Protein AF-A0A9P5JBL3-F1 (afdb_monomer_lite)

Sequence (162 aa):
MSDFKQIEGLNPQMYDSLHIEDCSWLEAQLDVLSSTHETTSTLKDSPDSRATVERKVVVFTHHPPTSKASDPKHIDPSYPNPISSGFVNDMGKAAEGLELSGNPRKRGVLIRPPIRTWAFGHTHWCFDEMQNGVRLVSNQRGYRDGKENRDLHFRKDFVIVL

Secondary structure (DSSP, 8-state):
--GGGG--S--HHHHHHHHHHHHHHHHHHHHHHHH--EE----TT-TT---EEPPPEEEEESS-SSGGGS-GGGS-TTS--TTGGGG----SS-EEEE-TTS-EEEE--SS-TTEEEEEE-SSS--EEEEETTEEEEE-----TT--S---TT--TT-----

Structure (mmCIF, N/CA/C/O backbone):
data_AF-A0A9P5JBL3-F1
#
_entry.id   AF-A0A9P5JBL3-F1
#
loop_
_atom_site.group_PDB
_atom_site.id
_atom_site.type_symbol
_atom_site.label_atom_id
_atom_site.label_alt_id
_atom_site.label_comp_id
_atom_site.label_asym_id
_atom_site.label_entity_id
_atom_site.label_seq_id
_atom_site.pdbx_PDB_ins_code
_atom_site.Cartn_x
_atom_site.Cartn_y
_atom_site.Cartn_z
_atom_site.occupancy
_atom_site.B_iso_or_equiv
_atom_site.auth_seq_id
_atom_site.auth_comp_id
_atom_site.auth_asym_id
_atom_site.auth_atom_id
_atom_site.pdbx_PDB_model_num
ATOM 1 N N . MET A 1 1 ? -6.685 10.194 -24.101 1.00 50.00 1 MET A N 1
ATOM 2 C CA . MET A 1 1 ? -5.970 11.470 -23.890 1.00 50.00 1 MET A CA 1
ATOM 3 C C . MET A 1 1 ? -5.045 11.247 -22.704 1.00 50.00 1 MET A C 1
ATOM 5 O O . MET A 1 1 ? -5.519 10.697 -21.722 1.00 50.00 1 MET A O 1
ATOM 9 N N . SER A 1 2 ? -3.741 11.505 -22.826 1.00 56.47 2 SER A N 1
ATOM 10 C CA . SER A 1 2 ? -2.810 11.286 -21.706 1.00 56.47 2 SER A CA 1
ATOM 11 C C . SER A 1 2 ? -2.901 12.446 -20.733 1.00 56.47 2 SER A C 1
ATOM 13 O O . SER A 1 2 ? -2.430 13.530 -21.062 1.00 56.47 2 SER A O 1
ATOM 15 N N . ASP A 1 3 ? -3.479 12.192 -19.565 1.00 71.31 3 ASP A N 1
ATOM 16 C CA . ASP A 1 3 ? -3.639 13.147 -18.463 1.00 71.31 3 ASP A CA 1
ATOM 17 C C . ASP A 1 3 ? -2.303 13.803 -18.062 1.00 71.31 3 ASP A C 1
ATOM 19 O O . ASP A 1 3 ? -2.184 15.019 -17.972 1.00 71.31 3 ASP A O 1
ATOM 23 N N . PHE A 1 4 ? -1.218 13.022 -18.036 1.00 69.75 4 PHE A N 1
ATOM 24 C CA . PHE A 1 4 ? 0.119 13.526 -17.701 1.00 69.75 4 PHE A CA 1
ATOM 25 C C . PHE A 1 4 ? 0.652 14.631 -18.628 1.00 69.75 4 PHE A C 1
ATOM 27 O O . PHE A 1 4 ? 1.575 15.343 -18.249 1.00 69.75 4 PHE A O 1
ATOM 34 N N . LYS A 1 5 ? 0.104 14.793 -19.843 1.00 75.12 5 LYS A N 1
ATOM 35 C CA . LYS A 1 5 ? 0.497 15.888 -20.750 1.00 75.12 5 LYS A CA 1
ATOM 36 C C . LYS A 1 5 ? -0.073 17.245 -20.328 1.00 75.12 5 LYS A C 1
ATOM 38 O O . LYS A 1 5 ? 0.309 18.248 -20.916 1.00 75.12 5 LYS A O 1
ATOM 43 N N . GLN A 1 6 ? -1.003 17.259 -19.376 1.00 81.38 6 GLN A N 1
ATOM 44 C CA . GLN A 1 6 ? -1.640 18.461 -18.838 1.00 81.38 6 GLN A CA 1
ATOM 45 C C . GLN A 1 6 ? -1.063 18.872 -17.480 1.00 81.38 6 GLN A C 1
ATOM 47 O O . GLN A 1 6 ? -1.429 19.918 -16.953 1.00 81.38 6 GLN A O 1
ATOM 52 N N . ILE A 1 7 ? -0.167 18.060 -16.911 1.00 81.62 7 ILE A N 1
ATOM 53 C CA . ILE A 1 7 ? 0.484 18.356 -15.641 1.00 81.62 7 ILE A CA 1
ATOM 54 C C . ILE A 1 7 ? 1.686 19.260 -15.922 1.00 81.62 7 ILE A C 1
ATOM 56 O O . ILE A 1 7 ? 2.728 18.809 -16.398 1.00 81.62 7 ILE A O 1
ATOM 60 N N . GLU A 1 8 ? 1.538 20.546 -15.625 1.00 84.62 8 GLU A N 1
ATOM 61 C CA . GLU A 1 8 ? 2.612 21.532 -15.730 1.00 84.62 8 GLU A CA 1
ATOM 62 C C . GLU A 1 8 ? 3.308 21.728 -14.377 1.00 84.62 8 GLU A C 1
ATOM 64 O O . GLU A 1 8 ? 2.676 21.705 -13.323 1.00 84.62 8 GLU A O 1
ATOM 69 N N . GLY A 1 9 ? 4.630 21.918 -14.390 1.00 84.56 9 GLY A N 1
ATOM 70 C CA . GLY A 1 9 ? 5.395 22.286 -13.190 1.00 84.56 9 GLY A CA 1
ATOM 71 C C . GLY A 1 9 ? 5.611 21.177 -12.150 1.00 84.56 9 GLY A C 1
ATOM 72 O O . GLY A 1 9 ? 6.228 21.447 -11.120 1.00 84.56 9 GLY A O 1
ATOM 73 N N . LEU A 1 10 ? 5.170 19.938 -12.404 1.00 85.75 10 LEU A N 1
ATOM 74 C CA . LEU A 1 10 ? 5.441 18.807 -11.514 1.00 85.75 10 LEU A CA 1
ATOM 75 C C . LEU A 1 10 ? 6.938 18.466 -11.530 1.00 85.75 10 LEU A C 1
ATOM 77 O O . LEU A 1 10 ? 7.479 17.969 -12.516 1.00 85.75 10 LEU A O 1
ATOM 81 N N . ASN A 1 11 ? 7.599 18.739 -10.411 1.00 88.50 11 ASN A N 1
ATOM 82 C CA . ASN A 1 11 ? 8.979 18.363 -10.126 1.00 88.50 11 ASN A CA 1
ATOM 83 C C . ASN A 1 11 ? 9.014 17.415 -8.907 1.00 88.50 11 ASN A C 1
ATOM 85 O O . ASN A 1 11 ? 7.983 17.246 -8.250 1.00 88.50 11 ASN A O 1
ATOM 89 N N . PRO A 1 12 ? 10.160 16.786 -8.586 1.00 86.00 12 PRO A N 1
ATOM 90 C CA . PRO A 1 12 ? 10.247 15.854 -7.461 1.00 86.00 12 PRO A CA 1
ATOM 91 C C . PRO A 1 12 ? 9.801 16.451 -6.120 1.00 86.00 12 PRO A C 1
ATOM 93 O O . PRO A 1 12 ? 9.074 15.800 -5.385 1.00 86.00 12 PRO A O 1
ATOM 96 N N . GLN A 1 13 ? 10.153 17.707 -5.830 1.00 85.38 13 GLN A N 1
ATOM 97 C CA . GLN A 1 13 ? 9.758 18.365 -4.579 1.00 85.38 13 GLN A CA 1
ATOM 98 C C . GLN A 1 13 ? 8.239 18.553 -4.498 1.00 85.38 13 GLN A C 1
ATOM 100 O O . GLN A 1 13 ? 7.633 18.287 -3.466 1.00 85.38 13 GLN A O 1
ATOM 105 N N . MET A 1 14 ? 7.618 18.971 -5.604 1.00 86.69 14 MET A N 1
ATOM 106 C CA . MET A 1 14 ? 6.166 19.096 -5.718 1.00 86.69 14 MET A CA 1
ATOM 107 C C . MET A 1 14 ? 5.481 17.736 -5.548 1.00 86.69 14 MET A C 1
ATOM 109 O O . MET A 1 14 ? 4.487 17.640 -4.834 1.00 86.69 14 MET A O 1
ATOM 113 N N . TYR A 1 15 ? 6.017 16.687 -6.180 1.00 86.25 15 TYR A N 1
ATOM 114 C CA . TYR A 1 15 ? 5.514 15.322 -6.034 1.00 86.25 15 TYR A CA 1
ATOM 115 C C . TYR A 1 15 ? 5.573 14.857 -4.576 1.00 86.25 15 TYR A C 1
ATOM 117 O O . TYR A 1 15 ? 4.570 14.371 -4.061 1.00 86.25 15 TYR A O 1
ATOM 125 N N . ASP A 1 16 ? 6.707 15.054 -3.901 1.00 84.12 16 ASP A N 1
ATOM 126 C CA . ASP A 1 16 ? 6.881 14.662 -2.502 1.00 84.12 16 ASP A CA 1
ATOM 127 C C . ASP A 1 16 ? 5.887 15.400 -1.594 1.00 84.12 16 ASP A C 1
ATOM 129 O O . ASP A 1 16 ? 5.229 14.773 -0.763 1.00 84.12 16 ASP A O 1
ATOM 133 N N . SER A 1 17 ? 5.712 16.711 -1.785 1.00 84.50 17 SER A N 1
ATOM 134 C CA . SER A 1 17 ? 4.745 17.503 -1.017 1.00 84.50 17 SER A CA 1
ATOM 135 C C . SER A 1 17 ? 3.297 17.061 -1.242 1.00 84.50 17 SER A C 1
ATOM 137 O O . SER A 1 17 ? 2.556 16.931 -0.268 1.00 84.50 17 SER A O 1
ATOM 139 N N . LEU A 1 18 ? 2.900 16.789 -2.490 1.00 86.25 18 LEU A N 1
ATOM 140 C CA . LEU A 1 18 ? 1.566 16.263 -2.810 1.00 86.25 18 LEU A CA 1
ATOM 141 C C . LEU A 1 18 ? 1.359 14.867 -2.211 1.00 86.25 18 LEU A C 1
ATOM 143 O O . LEU A 1 18 ? 0.330 14.597 -1.601 1.00 86.25 18 LEU A O 1
A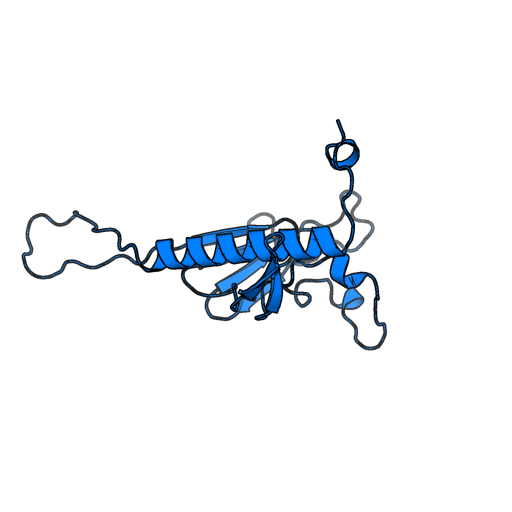TOM 147 N N . HIS A 1 19 ? 2.363 13.995 -2.312 1.00 85.44 19 HIS A N 1
ATOM 148 C CA . HIS A 1 19 ? 2.315 12.663 -1.720 1.00 85.44 19 HIS A CA 1
ATOM 149 C C . HIS A 1 19 ? 2.149 12.722 -0.191 1.00 85.44 19 HIS A C 1
ATOM 151 O O . HIS A 1 19 ? 1.392 11.936 0.384 1.00 85.44 19 HIS A O 1
ATOM 157 N N . ILE A 1 20 ? 2.826 13.656 0.484 1.00 84.06 20 ILE A N 1
ATOM 158 C CA . ILE A 1 20 ? 2.664 13.884 1.928 1.00 84.06 20 ILE A CA 1
ATOM 159 C C . ILE A 1 20 ? 1.244 14.355 2.256 1.00 84.06 20 ILE A C 1
ATOM 161 O O . ILE A 1 20 ? 0.661 13.863 3.226 1.00 84.06 20 ILE A O 1
ATOM 165 N N . GLU A 1 21 ? 0.685 15.269 1.464 1.00 85.94 21 GLU A N 1
ATOM 166 C CA . GLU A 1 21 ? -0.672 15.788 1.653 1.00 85.94 21 GLU A CA 1
ATOM 167 C C . GLU A 1 21 ? -1.725 14.682 1.479 1.00 85.94 21 GLU A C 1
ATOM 169 O O . GLU A 1 21 ? -2.546 14.473 2.376 1.00 85.94 21 GLU A O 1
ATOM 174 N N . ASP A 1 22 ? -1.630 13.890 0.408 1.00 87.88 22 ASP A N 1
ATOM 175 C CA . ASP A 1 22 ? -2.512 12.743 0.147 1.00 87.88 22 ASP A CA 1
ATOM 176 C C . ASP A 1 22 ? -2.480 11.734 1.298 1.00 87.88 22 ASP A C 1
ATOM 178 O O . ASP A 1 22 ? -3.508 11.229 1.760 1.00 87.88 22 ASP A O 1
ATOM 182 N N . CYS A 1 23 ? -1.281 11.444 1.799 1.00 86.38 23 CYS A N 1
ATOM 183 C CA . CYS A 1 23 ? -1.125 10.516 2.902 1.00 86.38 23 CYS A CA 1
ATOM 184 C C . CYS A 1 23 ? -1.658 11.070 4.227 1.00 86.38 23 CYS A C 1
ATOM 186 O O . CYS A 1 23 ? -2.239 10.314 5.004 1.00 86.38 23 CYS A O 1
ATOM 188 N N . SER A 1 24 ? -1.468 12.365 4.487 1.00 86.12 24 SER A N 1
ATOM 189 C CA . SER A 1 24 ? -1.998 13.036 5.679 1.00 86.12 24 SER A CA 1
ATOM 190 C C . SER A 1 24 ? -3.524 13.076 5.650 1.00 86.12 24 SER A C 1
ATOM 192 O O . SER A 1 24 ? -4.178 12.836 6.667 1.00 86.12 24 SER A O 1
ATOM 194 N N . TRP A 1 25 ? -4.105 13.321 4.474 1.00 89.38 25 TRP A N 1
ATOM 195 C CA . TRP A 1 25 ? -5.543 13.228 4.262 1.00 89.38 25 TRP A CA 1
ATOM 196 C C . TRP A 1 25 ? -6.052 11.810 4.536 1.00 89.38 25 TRP A C 1
ATOM 198 O O . TRP A 1 25 ? -7.017 11.651 5.287 1.00 89.38 25 TRP A O 1
ATOM 208 N N . LEU A 1 26 ? -5.384 10.784 3.995 1.00 89.94 26 LEU A N 1
ATOM 209 C CA . LEU A 1 26 ? -5.755 9.386 4.218 1.00 89.94 26 LEU A CA 1
ATOM 210 C C . LEU A 1 26 ? -5.670 9.009 5.702 1.00 89.94 26 LEU A C 1
ATOM 212 O O . LEU A 1 26 ? -6.588 8.372 6.212 1.00 89.94 26 LEU A O 1
ATOM 216 N N . GLU A 1 27 ? -4.614 9.427 6.404 1.00 89.62 27 GLU A N 1
ATOM 217 C CA . GLU A 1 27 ? -4.477 9.215 7.850 1.00 89.62 27 GLU A CA 1
ATOM 218 C C . GLU A 1 27 ? -5.675 9.792 8.613 1.00 89.62 27 GLU A C 1
ATOM 220 O O . GLU A 1 27 ? -6.320 9.082 9.387 1.00 89.62 27 GLU A O 1
ATOM 225 N N . ALA A 1 28 ? -6.043 11.041 8.314 1.00 89.81 28 ALA A N 1
ATOM 226 C CA . ALA A 1 28 ? -7.194 11.691 8.927 1.00 89.81 28 ALA A CA 1
ATOM 227 C C . ALA A 1 28 ? -8.514 10.964 8.612 1.00 89.81 28 ALA A C 1
ATOM 229 O O . ALA A 1 28 ? -9.366 10.834 9.493 1.00 89.81 28 ALA A O 1
ATOM 230 N N . GLN A 1 29 ? -8.692 10.447 7.388 1.00 91.25 29 GLN A N 1
ATOM 231 C CA . GLN A 1 29 ? -9.876 9.646 7.051 1.00 91.25 29 GLN A CA 1
ATOM 232 C C . GLN A 1 29 ? -9.935 8.353 7.867 1.00 91.25 29 GLN A C 1
ATOM 234 O O . GLN A 1 29 ? -11.003 7.987 8.357 1.00 91.25 29 GLN A O 1
ATOM 239 N N . LEU A 1 30 ? -8.805 7.665 8.041 1.00 90.19 30 LEU A N 1
ATOM 240 C CA . LEU A 1 30 ? -8.743 6.443 8.843 1.00 90.19 30 LEU A CA 1
ATOM 241 C C . LEU A 1 30 ? -9.076 6.720 10.311 1.00 90.19 30 LEU A C 1
ATOM 243 O O . LEU A 1 30 ? -9.822 5.948 10.906 1.00 90.19 30 LEU A O 1
ATOM 247 N N . ASP A 1 31 ? -8.611 7.835 10.871 1.00 89.62 31 ASP A N 1
ATOM 248 C CA . ASP A 1 31 ? -8.913 8.214 12.257 1.00 89.62 31 ASP A CA 1
ATOM 249 C C . ASP A 1 31 ? -10.397 8.563 12.456 1.00 89.62 31 ASP A C 1
ATOM 251 O O . ASP A 1 31 ? -11.021 8.158 13.447 1.00 89.62 31 ASP A O 1
ATOM 255 N N . VAL A 1 32 ? -11.013 9.246 11.485 1.00 89.12 32 VAL A N 1
ATOM 256 C CA . VAL A 1 32 ? -12.467 9.469 11.473 1.00 89.12 32 VAL A CA 1
ATOM 257 C C . VAL A 1 32 ? -13.210 8.134 11.39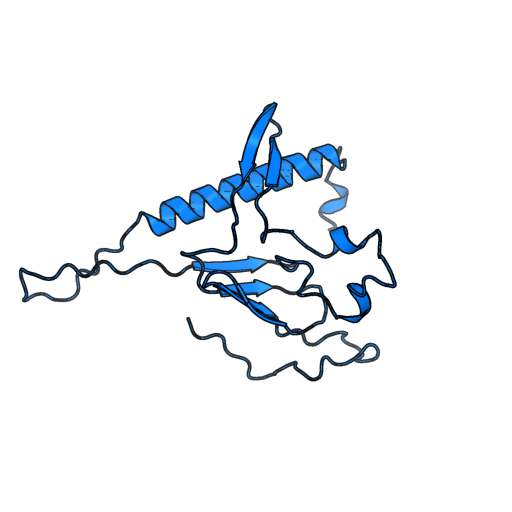7 1.00 89.12 32 VAL A C 1
ATOM 259 O O . VAL A 1 32 ? -14.145 7.904 12.163 1.00 89.12 32 VAL A O 1
ATOM 262 N N . LEU A 1 33 ? -12.794 7.217 10.522 1.00 87.62 33 LEU A N 1
ATOM 263 C CA . LEU A 1 33 ? -13.437 5.908 10.365 1.00 87.62 33 LEU A CA 1
ATOM 264 C C . LEU A 1 33 ? -13.260 5.003 11.594 1.00 87.62 33 LEU A C 1
ATOM 266 O O . LEU A 1 33 ? -14.179 4.259 11.924 1.00 87.62 33 LEU A O 1
ATOM 270 N N . SER A 1 34 ? -12.132 5.098 12.299 1.00 85.12 34 SER A N 1
ATOM 271 C CA . SER A 1 34 ? -11.889 4.381 13.558 1.00 85.12 34 SER A CA 1
ATOM 272 C C . SER A 1 34 ? -12.730 4.902 14.718 1.00 85.12 34 SER A C 1
ATOM 274 O O . SER A 1 34 ? -13.200 4.117 15.536 1.00 85.12 34 SER A O 1
ATOM 276 N N . SER A 1 35 ? -12.908 6.221 14.813 1.00 80.88 35 SER A N 1
ATOM 277 C CA . SER A 1 35 ? -13.651 6.857 15.914 1.00 80.88 35 SER A CA 1
ATOM 278 C C . SER A 1 35 ? -15.169 6.790 15.743 1.00 80.88 35 SER A C 1
ATOM 280 O O . SER A 1 35 ? -15.929 6.996 16.691 1.00 80.88 35 SER A O 1
ATOM 282 N N . THR A 1 36 ? -15.634 6.488 14.536 1.00 70.62 36 THR A N 1
ATOM 283 C CA . THR A 1 36 ? -17.052 6.420 14.214 1.00 70.62 36 THR A CA 1
ATOM 284 C C . THR A 1 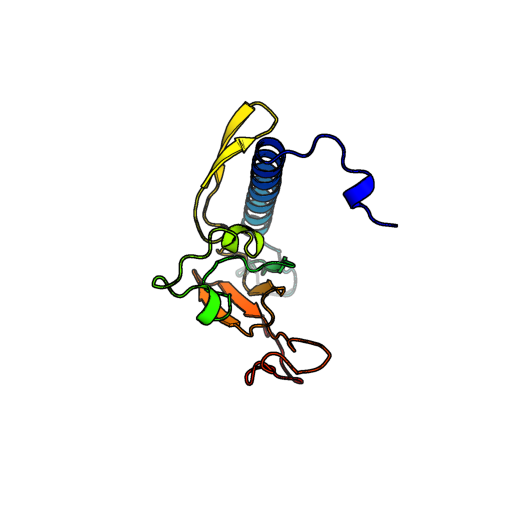36 ? -17.574 4.997 14.380 1.00 70.62 36 THR A C 1
ATOM 286 O O . THR A 1 36 ? -17.482 4.154 13.491 1.00 70.62 36 THR A O 1
ATOM 289 N N . HIS A 1 37 ? -18.173 4.732 15.537 1.00 65.50 37 HIS A N 1
ATOM 290 C CA . HIS A 1 37 ? -18.909 3.494 15.763 1.00 65.50 37 HIS A CA 1
ATOM 291 C C . HIS A 1 37 ? -20.232 3.508 14.997 1.00 65.50 37 HIS A C 1
ATOM 293 O O . HIS A 1 37 ? -21.018 4.452 15.113 1.00 65.50 37 HIS A O 1
ATOM 299 N N . GLU A 1 38 ? -20.515 2.442 14.250 1.00 58.53 38 GLU A N 1
ATOM 300 C CA . GLU A 1 38 ? -21.871 2.216 13.762 1.00 58.53 38 GLU A CA 1
ATOM 301 C C . GLU A 1 38 ? -22.727 1.688 14.907 1.00 58.53 38 GLU A C 1
ATOM 303 O O . GLU A 1 38 ? -22.488 0.613 15.464 1.00 58.53 38 GLU A O 1
ATOM 308 N N . THR A 1 39 ? -23.735 2.473 15.283 1.00 53.12 39 THR A N 1
ATOM 309 C CA . THR A 1 39 ? -24.788 2.019 16.185 1.00 53.12 39 THR A CA 1
ATOM 310 C C . THR A 1 39 ? -25.670 1.053 15.405 1.00 53.12 39 THR A C 1
ATOM 312 O O . THR A 1 39 ? -26.616 1.461 14.731 1.00 53.12 39 THR A O 1
ATOM 315 N N . THR A 1 40 ? -25.363 -0.239 15.465 1.00 51.28 40 THR A N 1
ATOM 316 C CA . THR A 1 40 ? -26.226 -1.263 14.871 1.00 51.28 40 THR A CA 1
ATOM 317 C C . THR A 1 40 ? -27.502 -1.362 15.705 1.00 51.28 40 THR A C 1
ATOM 319 O O . THR A 1 40 ? -27.582 -2.092 16.690 1.00 51.28 40 THR A O 1
ATOM 322 N N . SER A 1 41 ? -28.516 -0.574 15.346 1.00 49.03 41 SER A N 1
ATOM 323 C CA . SER A 1 41 ? -29.873 -0.689 15.885 1.00 49.03 41 SER A CA 1
ATOM 324 C C . SER A 1 41 ? -30.558 -1.919 15.283 1.00 49.03 41 SER A C 1
ATOM 326 O O . SER A 1 41 ? -31.471 -1.795 14.468 1.00 49.03 41 SER A O 1
ATOM 328 N N . THR A 1 42 ? -30.137 -3.118 15.670 1.00 51.31 42 THR A N 1
ATOM 329 C CA . THR A 1 42 ? -30.837 -4.354 15.295 1.00 51.31 42 THR A CA 1
ATOM 330 C C . THR A 1 42 ? -30.852 -5.355 16.436 1.00 51.31 42 THR A C 1
ATOM 332 O O . THR A 1 42 ? -30.346 -6.450 16.274 1.00 51.31 42 THR A O 1
ATOM 335 N N . LEU A 1 43 ? -31.446 -5.003 17.575 1.00 46.09 43 LEU A N 1
ATOM 336 C CA . LEU A 1 43 ? -32.127 -5.950 18.465 1.00 46.09 43 LEU A CA 1
ATOM 337 C C . LEU A 1 43 ? -33.125 -5.137 19.298 1.00 46.09 43 LEU A C 1
ATOM 339 O O . LEU A 1 43 ? -32.738 -4.275 20.080 1.00 46.09 43 LEU A O 1
ATOM 343 N N . LYS A 1 44 ? -34.421 -5.362 19.071 1.00 47.16 44 LYS A N 1
ATOM 344 C CA . LYS A 1 44 ? -35.507 -4.567 19.655 1.00 47.16 44 LYS A CA 1
ATOM 345 C C . LYS A 1 44 ? -35.821 -4.911 21.120 1.00 47.16 44 LYS A C 1
ATOM 347 O O . LYS A 1 44 ? -36.702 -4.268 21.664 1.00 47.16 44 LYS A O 1
ATOM 352 N N . ASP A 1 45 ? -35.102 -5.836 21.767 1.00 49.69 45 ASP A N 1
ATOM 353 C CA . ASP A 1 45 ? -35.542 -6.406 23.056 1.00 49.69 45 ASP A CA 1
ATOM 354 C C . ASP A 1 45 ? -34.443 -6.613 24.128 1.00 49.69 45 ASP A C 1
ATOM 356 O O . ASP A 1 45 ? -34.616 -7.435 25.023 1.00 49.69 45 ASP A O 1
ATOM 360 N N . SER A 1 46 ? -33.318 -5.881 24.111 1.00 47.59 46 SER A N 1
ATOM 361 C CA . SER A 1 46 ? -32.370 -5.919 25.248 1.00 47.59 46 SER A CA 1
ATOM 362 C C . SER A 1 46 ? -31.832 -4.529 25.618 1.00 47.59 46 SER A C 1
ATOM 364 O O . SER A 1 46 ? -31.177 -3.901 24.784 1.00 47.59 46 SER A O 1
ATOM 366 N N . PRO A 1 47 ? -32.069 -4.028 26.849 1.00 51.44 47 PRO A N 1
ATOM 367 C CA . PRO A 1 47 ? -31.598 -2.712 27.288 1.00 51.44 47 PRO A CA 1
ATOM 368 C C . PRO A 1 47 ? -30.079 -2.591 27.488 1.00 51.44 47 PRO A C 1
ATOM 370 O O . PRO A 1 47 ? -29.616 -1.478 27.722 1.00 51.44 47 PRO A O 1
ATOM 373 N N . ASP A 1 48 ? -29.310 -3.688 27.419 1.00 51.78 48 ASP A N 1
ATOM 374 C CA . ASP A 1 48 ? -27.981 -3.739 28.057 1.00 51.78 48 ASP A CA 1
ATOM 375 C C . ASP A 1 48 ? -26.803 -4.173 27.160 1.00 51.78 48 ASP A C 1
ATOM 377 O O . ASP A 1 48 ? -25.736 -4.535 27.647 1.00 51.78 48 ASP A O 1
ATOM 381 N N . SER A 1 49 ? -26.930 -4.126 25.828 1.00 51.25 49 SER A N 1
ATOM 382 C CA . SER A 1 49 ? -25.758 -4.334 24.957 1.00 51.25 49 SER A CA 1
ATOM 383 C C . SER A 1 49 ? -25.824 -3.563 23.639 1.00 51.25 49 SER A C 1
ATOM 385 O O . SER A 1 49 ? -26.111 -4.094 22.567 1.00 51.25 49 SER A O 1
ATOM 387 N N . ARG A 1 50 ? -25.462 -2.275 23.685 1.00 52.25 50 ARG A N 1
ATOM 388 C CA . ARG A 1 50 ? -25.013 -1.568 22.475 1.00 52.25 50 ARG A CA 1
ATOM 389 C C . ARG A 1 50 ? -23.637 -2.104 22.080 1.00 52.25 50 ARG A C 1
ATOM 391 O O . ARG A 1 50 ? -22.620 -1.539 22.466 1.00 52.25 50 ARG A O 1
ATOM 398 N N . ALA A 1 51 ? -23.604 -3.207 21.336 1.00 57.03 51 ALA A N 1
ATOM 399 C CA . ALA A 1 51 ? -22.379 -3.667 20.694 1.00 57.03 51 ALA A CA 1
ATOM 400 C C . ALA A 1 51 ? -21.975 -2.636 19.630 1.00 57.03 51 ALA A C 1
ATOM 402 O O . ALA A 1 51 ? -22.668 -2.456 18.626 1.00 57.03 51 ALA A O 1
ATOM 403 N N . THR A 1 52 ? -20.883 -1.916 19.874 1.00 59.41 52 THR A N 1
ATOM 404 C CA . THR A 1 52 ? -20.265 -1.056 18.869 1.00 59.41 52 THR A CA 1
ATOM 405 C C . THR A 1 52 ? -19.611 -1.951 17.821 1.00 59.41 52 THR A C 1
ATOM 407 O O . THR A 1 52 ? -18.763 -2.782 18.143 1.00 59.41 52 THR A O 1
ATOM 410 N N . VAL A 1 53 ? -20.026 -1.827 16.560 1.00 69.06 53 VAL A N 1
ATOM 411 C CA . VAL A 1 53 ? -19.357 -2.533 15.461 1.00 69.06 53 VAL A CA 1
ATOM 412 C C . VAL A 1 53 ? -18.218 -1.646 14.976 1.00 69.06 53 VAL A C 1
ATOM 414 O O . VAL A 1 53 ? -18.435 -0.502 14.573 1.00 69.06 53 VAL A O 1
ATOM 417 N N . GLU A 1 54 ? -16.991 -2.155 15.074 1.00 74.94 54 GLU A N 1
ATOM 418 C CA . GLU A 1 54 ? -15.814 -1.502 14.506 1.00 74.94 54 GLU A CA 1
ATOM 419 C C . GLU A 1 54 ? -15.907 -1.519 12.975 1.00 74.94 54 GLU A C 1
ATOM 421 O O . GLU A 1 54 ? -16.197 -2.553 12.362 1.00 74.94 54 GLU A O 1
ATOM 426 N N . ARG A 1 55 ? -15.659 -0.367 12.345 1.00 85.38 55 ARG A N 1
ATOM 427 C CA . ARG A 1 55 ? -15.634 -0.262 10.886 1.00 85.38 55 ARG A CA 1
ATOM 428 C C . ARG A 1 55 ? -14.418 -0.984 10.325 1.00 85.38 55 ARG A C 1
ATOM 430 O O . ARG A 1 55 ? -13.299 -0.772 10.774 1.00 85.38 55 ARG A O 1
ATOM 437 N N . LYS A 1 56 ? -14.633 -1.797 9.291 1.00 89.81 56 LYS A N 1
ATOM 438 C CA . LYS A 1 56 ? -13.559 -2.447 8.532 1.00 89.81 56 LYS A CA 1
ATOM 439 C C . LYS A 1 56 ? -13.301 -1.674 7.245 1.00 89.81 56 LYS A C 1
ATOM 441 O O . LYS A 1 56 ? -14.224 -1.472 6.459 1.00 89.81 56 LYS A O 1
ATOM 446 N N . VAL A 1 57 ? -12.050 -1.292 7.005 1.00 93.31 57 VAL A N 1
ATOM 447 C CA . VAL A 1 57 ? -11.644 -0.560 5.796 1.00 93.31 57 VAL A CA 1
ATOM 448 C C . VAL A 1 57 ? -10.850 -1.467 4.857 1.00 93.31 57 VAL A C 1
ATOM 450 O O . VAL A 1 57 ? -10.011 -2.259 5.291 1.00 93.31 57 VAL A O 1
ATOM 453 N N . VAL A 1 58 ? -11.104 -1.336 3.554 1.00 95.06 58 VAL A N 1
ATOM 454 C CA . VAL A 1 58 ? -10.294 -1.952 2.497 1.00 95.06 58 VAL A CA 1
ATOM 455 C C . VAL A 1 58 ? -9.683 -0.853 1.646 1.00 95.06 58 VAL A C 1
ATOM 457 O O . VAL A 1 58 ? -10.391 0.043 1.193 1.00 95.06 58 VAL A O 1
ATOM 460 N N . VAL A 1 59 ? -8.374 -0.933 1.425 1.00 94.94 59 VAL A N 1
ATOM 461 C CA . VAL A 1 59 ? -7.626 0.016 0.597 1.00 94.94 59 VAL A CA 1
ATOM 462 C C . VAL A 1 59 ? -7.204 -0.658 -0.703 1.00 94.94 59 VAL A C 1
ATOM 464 O O . VAL A 1 59 ? -6.786 -1.815 -0.696 1.00 94.94 59 VAL A O 1
ATOM 467 N N . PHE A 1 60 ? -7.299 0.079 -1.810 1.00 95.25 60 PHE A N 1
ATOM 468 C CA . PHE A 1 60 ? -6.828 -0.341 -3.125 1.00 95.25 60 PHE A CA 1
ATOM 469 C C . PHE A 1 60 ? -5.841 0.688 -3.670 1.00 95.25 60 PHE A C 1
ATOM 471 O O . PHE A 1 60 ? -6.164 1.872 -3.744 1.00 95.25 60 PHE A O 1
ATOM 478 N N . THR A 1 61 ? -4.658 0.243 -4.085 1.00 94.38 61 THR A N 1
ATOM 479 C CA . THR A 1 61 ? -3.664 1.101 -4.747 1.00 94.38 61 THR A CA 1
ATOM 480 C C . THR A 1 61 ? -3.111 0.439 -5.998 1.00 94.38 61 THR A C 1
ATOM 482 O O . THR A 1 61 ? -3.086 -0.784 -6.112 1.00 94.38 61 THR A O 1
ATOM 485 N N . HIS A 1 62 ? -2.643 1.239 -6.958 1.00 93.56 62 HIS A N 1
ATOM 486 C CA . HIS A 1 62 ? -1.939 0.674 -8.107 1.00 93.56 62 HIS A CA 1
ATOM 487 C C . HIS A 1 62 ? -0.602 0.056 -7.675 1.00 93.56 62 HIS A C 1
ATOM 489 O O . HIS A 1 62 ? -0.380 -1.130 -7.901 1.00 93.56 62 HIS A O 1
ATOM 495 N N . HIS A 1 63 ? 0.250 0.837 -7.007 1.00 93.06 63 HIS A N 1
ATOM 496 C CA . HIS A 1 63 ? 1.540 0.382 -6.487 1.00 93.06 63 HIS A CA 1
ATOM 497 C C . HIS A 1 63 ? 1.416 -0.288 -5.109 1.00 93.06 63 HIS A C 1
ATOM 499 O O . HIS A 1 63 ? 0.496 0.033 -4.347 1.00 93.06 63 HIS A O 1
ATOM 505 N N . PRO A 1 64 ? 2.349 -1.187 -4.753 1.00 93.06 64 PRO A N 1
ATOM 506 C CA . PRO A 1 64 ? 2.447 -1.769 -3.422 1.00 93.06 64 PRO A CA 1
ATOM 507 C C . PRO A 1 64 ? 2.726 -0.725 -2.325 1.00 93.06 64 PRO A C 1
ATOM 509 O O . PRO A 1 64 ? 3.466 0.238 -2.546 1.00 93.06 64 PRO A O 1
ATOM 512 N N . PRO A 1 65 ? 2.212 -0.940 -1.100 1.00 92.25 65 PRO A N 1
ATOM 513 C CA . PRO A 1 65 ? 2.466 -0.060 0.042 1.00 92.25 65 PRO A CA 1
ATOM 514 C C . PRO A 1 65 ? 3.857 -0.258 0.668 1.00 92.25 65 PRO A C 1
ATOM 516 O O . PRO A 1 65 ? 4.253 0.513 1.537 1.00 92.25 65 PRO A O 1
ATOM 519 N N . THR A 1 66 ? 4.606 -1.286 0.267 1.00 90.00 66 THR A N 1
ATOM 520 C CA . THR A 1 66 ? 5.956 -1.581 0.764 1.00 90.00 66 THR A CA 1
ATOM 521 C C . THR A 1 66 ? 6.790 -2.255 -0.321 1.00 90.00 66 THR A C 1
ATOM 523 O O . THR A 1 66 ? 6.263 -3.014 -1.131 1.00 90.00 66 THR A O 1
ATOM 526 N N . SER A 1 67 ? 8.103 -2.027 -0.315 1.00 88.31 67 SER A N 1
ATOM 527 C CA . SER A 1 67 ? 9.037 -2.674 -1.244 1.00 88.31 67 SER A CA 1
ATOM 528 C C . SER A 1 67 ? 9.129 -4.186 -1.083 1.00 88.31 67 SER A C 1
ATOM 530 O O . SER A 1 67 ? 9.459 -4.868 -2.046 1.00 88.31 67 SER A O 1
ATOM 532 N N . LYS A 1 68 ? 8.765 -4.738 0.081 1.00 88.62 68 LYS A N 1
ATOM 533 C CA . LYS A 1 68 ? 8.712 -6.196 0.291 1.00 88.62 68 LYS A CA 1
ATOM 534 C C . LYS A 1 68 ? 7.765 -6.916 -0.673 1.00 88.62 68 LYS A C 1
ATOM 536 O O . LYS A 1 68 ? 7.916 -8.112 -0.883 1.00 88.62 68 LYS A O 1
ATOM 541 N N . ALA A 1 69 ? 6.798 -6.194 -1.235 1.00 89.69 69 ALA A N 1
ATOM 542 C CA . ALA A 1 69 ? 5.778 -6.741 -2.117 1.00 89.69 69 ALA A CA 1
ATOM 543 C C . ALA A 1 69 ? 6.162 -6.772 -3.611 1.00 89.69 69 ALA A C 1
ATOM 545 O O . ALA A 1 69 ? 5.319 -7.026 -4.479 1.00 89.69 69 ALA A O 1
ATOM 546 N N . SER A 1 70 ? 7.431 -6.514 -3.912 1.00 88.06 70 SER A N 1
ATOM 547 C CA . SER A 1 70 ? 8.019 -6.692 -5.238 1.00 88.06 70 SER A CA 1
ATOM 548 C C . SER A 1 70 ? 8.575 -8.108 -5.416 1.00 88.06 70 SER A C 1
ATOM 550 O O . SER A 1 70 ? 8.886 -8.781 -4.436 1.00 88.06 70 SER A O 1
ATOM 552 N N . ASP A 1 71 ? 8.734 -8.545 -6.671 1.00 85.75 71 ASP A N 1
ATOM 553 C CA . ASP A 1 71 ? 9.440 -9.794 -7.000 1.00 85.75 71 ASP A CA 1
ATOM 554 C C . ASP A 1 71 ? 10.823 -9.792 -6.306 1.00 85.75 71 ASP A C 1
ATOM 556 O O . ASP A 1 71 ? 11.561 -8.807 -6.453 1.00 85.75 71 ASP A O 1
ATOM 560 N N . PRO A 1 72 ? 11.191 -10.854 -5.556 1.00 85.75 72 PRO A N 1
ATOM 561 C CA . PRO A 1 72 ? 12.464 -10.953 -4.843 1.00 85.75 72 PRO A CA 1
ATOM 562 C C . PRO A 1 72 ? 13.694 -10.571 -5.673 1.00 85.75 72 PRO A C 1
ATOM 564 O O . PRO A 1 72 ? 14.627 -9.970 -5.139 1.00 85.75 72 PRO A O 1
ATOM 567 N N . LYS A 1 73 ? 13.687 -10.832 -6.988 1.00 82.69 73 LYS A N 1
ATOM 568 C CA . LYS A 1 73 ? 14.804 -10.471 -7.881 1.00 82.69 73 LYS A CA 1
ATOM 569 C C . LYS A 1 73 ? 15.047 -8.958 -7.985 1.00 82.69 73 LYS A C 1
ATOM 571 O O . LYS A 1 73 ? 16.122 -8.538 -8.398 1.00 82.69 73 LYS A O 1
ATOM 576 N N . HIS A 1 74 ? 14.045 -8.137 -7.664 1.00 83.25 74 HIS A N 1
ATOM 577 C CA . HI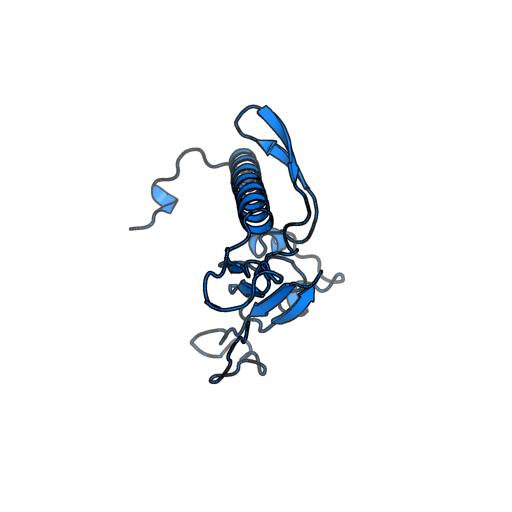S A 1 74 ? 14.107 -6.673 -7.729 1.00 83.25 74 HIS A CA 1
ATOM 578 C C . HIS A 1 74 ? 14.455 -6.014 -6.391 1.00 83.25 74 HIS A C 1
ATOM 580 O O . HIS A 1 74 ? 14.657 -4.800 -6.355 1.00 83.25 74 HIS A O 1
ATOM 586 N N . ILE A 1 75 ? 14.518 -6.791 -5.309 1.00 83.12 75 ILE A N 1
ATOM 587 C CA . ILE A 1 75 ? 14.826 -6.311 -3.954 1.00 83.12 75 ILE A CA 1
ATOM 588 C C . ILE A 1 75 ? 16.066 -6.984 -3.360 1.00 83.12 75 ILE A C 1
ATOM 590 O O . ILE A 1 75 ? 16.330 -6.831 -2.168 1.00 83.12 75 ILE A O 1
ATOM 594 N N . ASP A 1 76 ? 16.828 -7.714 -4.180 1.00 81.88 76 ASP A N 1
ATOM 595 C CA . ASP A 1 76 ? 18.096 -8.311 -3.777 1.00 81.88 76 ASP A CA 1
ATOM 596 C C . ASP A 1 76 ? 19.084 -7.202 -3.364 1.00 81.88 76 ASP A C 1
ATOM 598 O O . ASP A 1 76 ? 19.480 -6.385 -4.203 1.00 81.88 76 ASP A O 1
ATOM 602 N N . PRO A 1 77 ? 19.512 -7.152 -2.089 1.00 80.62 77 PRO A N 1
ATOM 603 C CA . PRO A 1 77 ? 20.449 -6.138 -1.614 1.00 80.62 77 PRO A CA 1
ATOM 604 C C . PRO A 1 77 ? 21.823 -6.219 -2.296 1.00 80.62 77 PRO A C 1
ATOM 606 O O . PRO A 1 77 ? 22.571 -5.242 -2.268 1.00 80.62 77 PRO A O 1
ATOM 609 N N . SER A 1 78 ? 22.154 -7.343 -2.934 1.00 84.19 78 SER A N 1
ATOM 610 C CA . SER A 1 78 ? 23.381 -7.520 -3.721 1.00 84.19 78 SER A CA 1
ATOM 611 C C . SER A 1 78 ? 23.337 -6.759 -5.053 1.00 84.19 78 SER A C 1
ATOM 613 O O . SER A 1 78 ? 24.385 -6.498 -5.644 1.00 84.19 78 SER A O 1
ATOM 615 N N . TYR A 1 79 ? 22.140 -6.377 -5.513 1.00 76.69 79 TYR A N 1
ATOM 616 C CA . TYR A 1 79 ? 21.891 -5.663 -6.765 1.00 76.69 79 TYR A CA 1
ATOM 617 C C . TYR A 1 79 ? 20.989 -4.442 -6.520 1.00 76.69 79 TYR A C 1
ATOM 619 O O . TYR A 1 79 ? 19.809 -4.447 -6.882 1.00 76.69 79 TYR A O 1
ATOM 627 N N . PRO A 1 80 ? 21.520 -3.369 -5.902 1.00 77.38 80 PRO A N 1
ATOM 628 C CA . PRO A 1 80 ? 20.731 -2.191 -5.573 1.00 77.38 80 PRO A CA 1
ATOM 629 C C . PRO A 1 80 ? 20.162 -1.542 -6.838 1.00 77.38 80 PRO A C 1
ATOM 631 O O . PRO A 1 80 ? 20.897 -1.162 -7.751 1.00 77.38 80 PRO A O 1
ATOM 634 N N . ASN A 1 81 ? 18.839 -1.384 -6.871 1.00 76.56 81 ASN A N 1
ATOM 635 C CA . ASN A 1 81 ? 18.139 -0.731 -7.967 1.00 76.56 81 ASN A CA 1
ATOM 636 C C . ASN A 1 81 ? 17.770 0.718 -7.582 1.00 76.56 81 ASN A C 1
ATOM 638 O O . ASN A 1 81 ? 16.840 0.914 -6.789 1.00 76.56 81 ASN A O 1
ATOM 642 N N . PRO A 1 82 ? 18.438 1.739 -8.154 1.00 79.25 82 PRO A N 1
ATOM 643 C CA . PRO A 1 82 ? 18.216 3.139 -7.791 1.00 79.25 82 PRO A CA 1
ATOM 644 C C . PRO A 1 82 ? 16.842 3.674 -8.2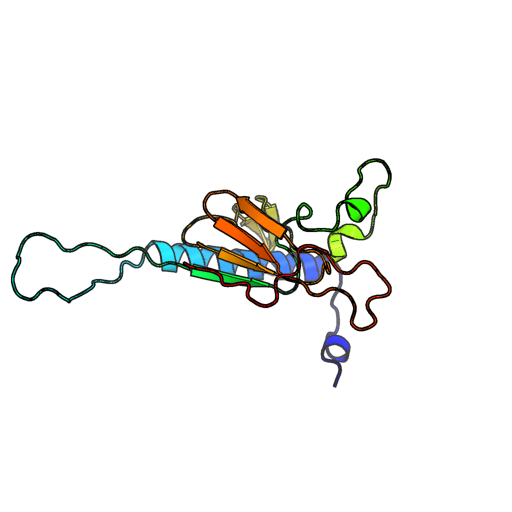12 1.00 79.25 82 PRO A C 1
ATOM 646 O O . PRO A 1 82 ? 16.427 4.713 -7.712 1.00 79.25 82 PRO A O 1
ATOM 649 N N . ILE A 1 83 ? 16.124 2.977 -9.100 1.00 79.94 83 ILE A N 1
ATOM 650 C CA . ILE A 1 83 ? 14.777 3.368 -9.543 1.00 79.94 83 ILE A CA 1
ATOM 651 C C . ILE A 1 83 ? 13.663 2.582 -8.838 1.00 79.94 83 ILE A C 1
ATOM 653 O O . ILE A 1 83 ? 12.495 2.751 -9.172 1.00 79.94 83 ILE A O 1
ATOM 657 N N . SER A 1 84 ? 13.995 1.736 -7.854 1.00 79.00 84 SER A N 1
ATOM 658 C CA . SER A 1 84 ? 13.020 0.901 -7.130 1.00 79.00 84 SER A CA 1
ATOM 659 C C . SER A 1 84 ? 11.934 1.701 -6.399 1.00 79.00 84 SER A C 1
ATOM 661 O O . SER A 1 84 ? 10.816 1.210 -6.249 1.00 79.00 84 SER A O 1
ATOM 663 N N . SER A 1 85 ? 12.219 2.947 -6.008 1.00 76.38 85 SER A N 1
ATOM 664 C CA . SER A 1 85 ? 11.239 3.863 -5.411 1.00 76.38 85 SER A CA 1
ATOM 665 C C . SER A 1 85 ? 10.074 4.194 -6.347 1.00 76.38 85 SER A C 1
ATOM 667 O O . SER A 1 85 ? 8.972 4.435 -5.871 1.00 76.38 85 SER A O 1
ATOM 669 N N . GLY A 1 86 ? 10.270 4.133 -7.669 1.00 81.69 86 GLY A N 1
ATOM 670 C CA . GLY A 1 86 ? 9.212 4.371 -8.656 1.00 81.69 86 GLY A CA 1
ATOM 671 C C . GLY A 1 86 ? 8.143 3.274 -8.725 1.00 81.69 86 GLY A C 1
ATOM 672 O O . GLY A 1 86 ? 7.169 3.432 -9.453 1.00 81.69 86 GLY A O 1
ATOM 673 N N . PHE A 1 87 ? 8.319 2.176 -7.985 1.00 85.06 87 PHE A N 1
ATOM 674 C CA . PHE A 1 87 ? 7.455 0.993 -8.025 1.00 85.06 87 PHE A CA 1
ATOM 675 C C . PHE A 1 87 ? 6.701 0.767 -6.707 1.00 85.06 87 PHE A C 1
ATOM 677 O O . PHE A 1 87 ? 6.037 -0.257 -6.560 1.00 85.06 87 PHE A O 1
ATOM 684 N N . VAL A 1 88 ? 6.823 1.669 -5.725 1.00 89.25 88 VAL A N 1
ATOM 685 C CA . VAL A 1 88 ? 6.251 1.522 -4.375 1.00 89.25 88 VAL A CA 1
ATOM 686 C C . VAL A 1 88 ? 5.690 2.855 -3.879 1.00 89.25 88 VAL A C 1
ATOM 688 O O . VAL A 1 88 ? 6.229 3.910 -4.189 1.00 89.25 88 VAL A O 1
ATOM 691 N N . ASN A 1 89 ? 4.637 2.814 -3.063 1.00 85.75 89 ASN A N 1
ATOM 692 C CA . ASN A 1 89 ? 4.076 4.011 -2.417 1.00 85.75 89 ASN A CA 1
ATOM 693 C C . ASN A 1 89 ? 4.677 4.302 -1.026 1.00 85.75 89 ASN A C 1
ATOM 695 O O . ASN A 1 89 ? 4.376 5.335 -0.448 1.00 85.75 89 ASN A O 1
ATOM 699 N N . ASP A 1 90 ? 5.463 3.373 -0.470 1.00 83.19 90 ASP A N 1
ATOM 700 C CA . ASP A 1 90 ? 6.081 3.431 0.871 1.00 83.19 90 ASP A CA 1
ATOM 701 C C . ASP A 1 90 ? 5.159 3.936 2.008 1.00 83.19 90 ASP A C 1
ATOM 703 O O . ASP A 1 90 ? 5.414 4.922 2.699 1.00 83.19 90 ASP A O 1
ATOM 707 N N . MET A 1 91 ? 4.064 3.206 2.228 1.00 84.62 91 MET A N 1
ATOM 708 C CA . MET A 1 91 ? 3.036 3.490 3.243 1.00 84.62 91 MET A CA 1
ATOM 709 C C . MET A 1 91 ? 3.292 2.760 4.575 1.00 84.62 91 MET A C 1
ATOM 711 O O . MET A 1 91 ? 2.576 2.957 5.559 1.00 84.62 91 MET A O 1
ATOM 715 N N . GLY A 1 92 ? 4.289 1.869 4.610 1.00 77.06 92 GLY A N 1
ATOM 716 C CA . GLY A 1 92 ? 4.583 0.998 5.752 1.00 77.06 92 GLY A CA 1
ATOM 717 C C . GLY A 1 92 ? 5.457 1.619 6.839 1.00 77.06 92 GLY A C 1
ATOM 718 O O . GLY A 1 92 ? 5.679 0.977 7.866 1.00 77.06 92 GLY A O 1
ATOM 719 N N . LYS A 1 93 ? 5.960 2.837 6.627 1.00 77.25 93 LYS A N 1
ATOM 720 C CA . LYS A 1 93 ? 6.827 3.557 7.561 1.00 77.25 93 LYS A CA 1
ATOM 721 C C . LYS A 1 93 ? 6.257 4.937 7.856 1.00 77.25 93 LYS A C 1
ATOM 723 O O . LYS A 1 93 ? 5.676 5.579 6.980 1.00 77.25 93 LYS A O 1
ATOM 728 N N . ALA A 1 94 ? 6.471 5.387 9.089 1.00 73.56 94 ALA A N 1
ATOM 729 C CA . ALA A 1 94 ? 6.307 6.792 9.417 1.00 73.56 94 ALA A CA 1
ATOM 730 C C . ALA A 1 94 ? 7.290 7.618 8.577 1.00 73.56 94 ALA A C 1
ATOM 732 O O . ALA A 1 94 ? 8.416 7.179 8.327 1.00 73.56 94 ALA A O 1
ATOM 733 N N . ALA A 1 95 ? 6.858 8.794 8.143 1.00 69.19 95 ALA A N 1
ATOM 734 C CA . ALA A 1 95 ? 7.666 9.700 7.337 1.00 69.19 95 ALA A CA 1
ATOM 735 C C . ALA A 1 95 ? 7.504 11.131 7.844 1.00 69.19 95 ALA A C 1
ATOM 737 O O . ALA A 1 95 ? 6.474 11.482 8.415 1.00 69.19 95 ALA A O 1
ATOM 738 N N . GLU A 1 96 ? 8.518 11.959 7.629 1.00 66.50 96 GLU A N 1
ATOM 739 C CA . GLU A 1 96 ? 8.464 13.390 7.917 1.00 66.50 96 GLU A CA 1
ATOM 740 C C . GLU A 1 96 ? 8.689 14.158 6.618 1.00 66.50 96 GLU A C 1
ATOM 742 O O . GLU A 1 96 ? 9.506 13.752 5.791 1.00 66.50 96 GLU A O 1
ATOM 747 N N . GLY A 1 97 ? 7.978 15.266 6.438 1.00 67.44 97 GLY A N 1
ATOM 748 C CA . GLY A 1 97 ? 8.179 16.127 5.283 1.00 67.44 97 GLY A CA 1
ATOM 749 C C . GLY A 1 97 ? 7.387 17.426 5.355 1.00 67.44 97 GLY A C 1
ATOM 750 O O . GLY A 1 97 ? 6.827 17.775 6.397 1.00 67.44 97 GLY A O 1
ATOM 751 N N . LEU A 1 98 ? 7.392 18.166 4.247 1.00 58.47 98 LEU A N 1
ATOM 752 C CA . LEU A 1 98 ? 6.791 19.490 4.139 1.00 58.47 98 LEU A CA 1
ATOM 753 C C . LEU A 1 98 ? 5.619 19.457 3.152 1.00 58.47 98 LEU A C 1
ATOM 755 O O . LEU A 1 98 ? 5.808 19.144 1.974 1.00 58.47 98 LEU A O 1
ATOM 759 N N . GLU A 1 99 ? 4.421 19.794 3.627 1.00 65.62 99 GLU A N 1
ATOM 760 C CA . GLU A 1 99 ? 3.268 20.038 2.750 1.00 65.62 99 GLU A CA 1
ATOM 761 C C . GLU A 1 99 ? 3.500 21.291 1.890 1.00 65.62 99 GLU A C 1
ATOM 763 O O . GLU A 1 99 ? 4.324 22.148 2.227 1.00 65.62 99 GLU A O 1
ATOM 768 N N . LEU A 1 100 ? 2.722 21.450 0.813 1.00 64.31 100 LEU A N 1
ATOM 769 C CA . LEU A 1 100 ? 2.787 22.635 -0.058 1.00 64.31 100 LEU A CA 1
ATOM 770 C C . LEU A 1 100 ? 2.551 23.952 0.692 1.00 64.31 100 LEU A C 1
ATOM 772 O O . LEU A 1 100 ? 3.065 24.994 0.294 1.00 64.31 100 LEU A O 1
ATOM 776 N N . SER A 1 101 ? 1.812 23.910 1.804 1.00 69.50 101 SER A N 1
ATOM 777 C CA . SER A 1 101 ? 1.584 25.069 2.670 1.00 69.50 101 SER A CA 1
ATOM 778 C C . SER A 1 101 ? 2.813 25.479 3.495 1.00 69.50 101 SER A C 1
ATOM 780 O O . SER A 1 101 ? 2.734 26.444 4.252 1.00 69.50 101 SER A O 1
ATOM 782 N N . GLY A 1 102 ? 3.923 24.738 3.415 1.00 71.44 102 GLY A N 1
ATOM 783 C CA . GLY A 1 102 ? 5.127 24.972 4.213 1.00 71.44 102 GLY A CA 1
ATOM 784 C C . GLY A 1 102 ? 5.027 24.481 5.660 1.00 71.44 102 GLY A C 1
ATOM 785 O O . GLY A 1 102 ? 5.885 24.818 6.474 1.00 71.44 102 GLY A O 1
ATOM 786 N N . ASN A 1 103 ? 3.999 23.697 6.001 1.00 71.81 103 ASN A N 1
ATOM 787 C CA . ASN A 1 103 ? 3.836 23.155 7.348 1.00 71.81 103 ASN A CA 1
ATOM 788 C C . ASN A 1 103 ? 4.575 21.814 7.479 1.00 71.81 103 ASN A C 1
ATOM 790 O O . ASN A 1 103 ? 4.328 20.907 6.677 1.00 71.81 103 ASN A O 1
ATOM 794 N N . PRO A 1 104 ? 5.469 21.655 8.473 1.00 70.44 104 PRO A N 1
ATOM 795 C CA . PRO A 1 104 ? 6.106 20.375 8.731 1.00 70.44 104 PRO A CA 1
ATOM 796 C C . PRO A 1 104 ? 5.062 19.380 9.230 1.00 70.44 104 PRO A C 1
ATOM 798 O O . PRO A 1 104 ? 4.314 19.662 10.170 1.00 70.44 104 PRO A O 1
ATOM 801 N N . ARG A 1 105 ? 5.032 18.197 8.621 1.00 69.81 105 ARG A N 1
ATOM 802 C CA . ARG A 1 105 ? 4.144 17.104 9.011 1.00 69.81 105 ARG A CA 1
ATOM 803 C C . ARG A 1 105 ? 4.932 15.834 9.246 1.00 69.81 105 ARG A C 1
ATOM 805 O O . ARG A 1 105 ? 5.830 15.478 8.486 1.00 69.81 105 ARG A O 1
ATOM 812 N N . LYS A 1 106 ? 4.550 15.142 10.315 1.00 65.69 106 LYS A N 1
ATOM 813 C CA . LYS A 1 106 ? 4.924 13.754 10.558 1.00 65.69 106 LYS A CA 1
ATOM 814 C C . LYS A 1 106 ? 3.714 12.905 10.217 1.00 65.69 106 LYS A C 1
ATOM 816 O O . LYS A 1 106 ? 2.650 13.111 10.794 1.00 65.69 106 LYS A O 1
ATOM 821 N N . ARG A 1 107 ? 3.886 11.983 9.284 1.00 71.75 107 ARG A N 1
ATOM 822 C CA . ARG A 1 107 ? 2.909 10.954 8.951 1.00 71.75 107 ARG A CA 1
ATOM 823 C C . ARG A 1 107 ? 3.203 9.705 9.768 1.00 71.75 107 ARG A C 1
ATOM 825 O O . ARG A 1 107 ? 4.361 9.278 9.840 1.00 71.75 107 ARG A O 1
ATOM 832 N N . GLY A 1 108 ? 2.165 9.103 10.341 1.00 73.56 108 GLY A N 1
ATOM 833 C CA . GLY A 1 108 ? 2.259 7.817 11.026 1.00 73.56 108 GLY A CA 1
ATOM 834 C C . GLY A 1 108 ? 2.455 6.627 10.078 1.00 73.56 108 GLY A C 1
ATOM 835 O O . GLY A 1 108 ? 2.632 6.757 8.868 1.00 73.56 108 GLY A O 1
ATOM 836 N N . VAL A 1 109 ? 2.428 5.414 10.630 1.00 84.31 109 VAL A N 1
ATOM 837 C CA . VAL A 1 109 ? 2.361 4.189 9.818 1.00 84.31 109 VAL A CA 1
ATOM 838 C C . VAL A 1 109 ? 0.913 3.996 9.366 1.00 84.31 109 VAL A C 1
ATOM 840 O O . VAL A 1 109 ? 0.035 3.805 10.205 1.00 84.31 109 VAL A O 1
ATOM 843 N N . LEU A 1 110 ? 0.661 4.021 8.054 1.00 90.75 110 LEU A N 1
ATOM 844 C CA . LEU A 1 110 ? -0.696 3.908 7.495 1.00 90.75 110 LEU A CA 1
ATOM 845 C C . LEU A 1 110 ? -1.201 2.467 7.417 1.00 90.75 110 LEU A C 1
ATOM 847 O O . LEU A 1 110 ? -2.405 2.230 7.405 1.00 90.75 110 LEU A O 1
ATOM 851 N N . ILE A 1 111 ? -0.295 1.490 7.393 1.00 93.38 111 ILE A N 1
ATOM 852 C CA . ILE A 1 111 ? -0.642 0.067 7.459 1.00 93.38 111 ILE A CA 1
ATOM 853 C C . ILE A 1 111 ? -1.001 -0.272 8.913 1.00 93.38 111 ILE A C 1
ATOM 855 O O . ILE A 1 111 ? -0.140 -0.706 9.683 1.00 93.38 111 ILE A O 1
ATOM 859 N N . ARG A 1 112 ? -2.255 -0.005 9.296 1.00 92.44 112 ARG A N 1
ATOM 860 C CA . ARG A 1 112 ? -2.829 -0.236 10.634 1.00 92.44 112 ARG A CA 1
ATOM 861 C C . ARG A 1 112 ? -4.367 -0.339 10.595 1.00 92.44 112 ARG A C 1
ATOM 863 O O . ARG A 1 112 ? -4.969 0.070 9.600 1.00 92.44 112 ARG A O 1
ATOM 870 N N . PRO A 1 113 ? -5.026 -0.819 11.670 1.00 91.25 113 PRO A N 1
ATOM 871 C CA . PRO A 1 113 ? -6.470 -0.661 11.845 1.00 91.25 113 PRO A CA 1
ATOM 872 C C . PRO A 1 113 ? -6.911 0.810 11.682 1.00 91.25 113 PRO A C 1
ATOM 874 O O . PRO A 1 113 ? -6.153 1.714 12.054 1.00 91.25 113 PRO A O 1
ATOM 877 N N . PRO A 1 114 ? -8.092 1.062 11.086 1.00 92.38 114 PRO A N 1
ATOM 878 C CA . PRO A 1 114 ? -9.185 0.116 10.833 1.00 92.38 114 PRO A CA 1
ATOM 879 C C . PRO A 1 114 ? -9.056 -0.632 9.492 1.00 92.38 114 PRO A C 1
ATOM 881 O O . PRO A 1 114 ? -9.983 -1.325 9.060 1.00 92.38 114 PRO A O 1
ATOM 884 N N . ILE A 1 115 ? -7.920 -0.502 8.797 1.00 94.50 115 ILE A N 1
ATOM 885 C CA . ILE A 1 115 ? -7.681 -1.237 7.557 1.00 94.50 115 ILE A CA 1
ATOM 886 C C . ILE A 1 115 ? -7.584 -2.724 7.880 1.00 94.50 115 ILE A C 1
ATOM 888 O O . ILE A 1 115 ? -6.739 -3.161 8.657 1.00 94.50 115 ILE A O 1
ATOM 892 N N . ARG A 1 116 ? -8.431 -3.527 7.240 1.00 95.25 116 ARG A N 1
ATOM 893 C CA . ARG A 1 116 ? -8.361 -4.984 7.334 1.00 95.25 116 ARG A CA 1
ATOM 894 C C . ARG A 1 116 ? -7.586 -5.589 6.177 1.00 95.25 116 ARG A C 1
ATOM 896 O O . ARG A 1 116 ? -6.912 -6.608 6.347 1.00 95.25 116 ARG A O 1
ATOM 903 N N . THR A 1 117 ? -7.673 -4.978 5.001 1.00 96.81 117 THR A N 1
ATOM 904 C CA . THR A 1 117 ? -6.977 -5.441 3.801 1.00 96.81 117 THR A CA 1
ATOM 905 C C . THR A 1 117 ? -6.518 -4.272 2.941 1.00 96.81 117 THR A C 1
ATOM 907 O O . THR A 1 117 ? -7.263 -3.322 2.721 1.00 96.81 117 THR A O 1
ATOM 910 N N . TRP A 1 118 ? -5.295 -4.373 2.432 1.00 96.94 118 TRP A N 1
ATOM 911 C CA . TRP A 1 118 ? -4.723 -3.481 1.438 1.00 96.94 118 TRP A CA 1
ATOM 912 C C . TRP A 1 118 ? -4.391 -4.295 0.191 1.00 96.94 118 TRP A C 1
ATOM 914 O O . TRP A 1 118 ? -3.433 -5.071 0.182 1.00 96.94 118 TRP A O 1
ATOM 924 N N . ALA A 1 119 ? -5.191 -4.128 -0.854 1.00 96.88 119 ALA A N 1
ATOM 925 C CA . ALA A 1 119 ? -4.987 -4.786 -2.132 1.00 96.88 119 ALA A CA 1
ATOM 926 C C . ALA A 1 119 ? -4.201 -3.883 -3.095 1.00 96.88 119 ALA A C 1
ATOM 928 O O . ALA A 1 119 ? -4.455 -2.681 -3.177 1.00 96.88 119 ALA A O 1
ATOM 929 N N . PHE A 1 120 ? -3.246 -4.450 -3.829 1.00 95.50 120 PHE A N 1
ATOM 930 C CA . PHE A 1 120 ? -2.404 -3.685 -4.754 1.00 95.50 120 PHE A CA 1
ATOM 931 C C . PHE A 1 120 ? -1.984 -4.483 -5.996 1.00 95.50 120 PHE A C 1
ATOM 933 O O . PHE A 1 120 ? -2.255 -5.682 -6.109 1.00 95.50 120 PHE A O 1
ATOM 940 N N . GLY A 1 121 ? -1.338 -3.803 -6.948 1.00 92.19 121 GLY A N 1
ATOM 941 C CA . GLY A 1 121 ? -0.856 -4.387 -8.198 1.00 92.19 121 GLY A CA 1
ATOM 942 C C . GLY A 1 121 ? 0.554 -3.930 -8.584 1.00 92.19 121 GLY A C 1
ATOM 943 O O . GLY A 1 121 ? 1.452 -3.877 -7.746 1.00 92.19 121 GLY A O 1
ATOM 944 N N . HIS A 1 122 ? 0.722 -3.619 -9.874 1.00 92.12 122 HIS A N 1
ATOM 945 C CA . HIS A 1 122 ? 1.929 -3.102 -10.528 1.00 92.12 122 HIS A CA 1
ATOM 946 C C . HIS A 1 122 ? 3.136 -4.047 -10.620 1.00 92.12 122 HIS A C 1
ATOM 948 O O . HIS A 1 122 ? 3.742 -4.148 -11.681 1.00 92.12 122 HIS A O 1
ATOM 954 N N . THR A 1 123 ? 3.484 -4.763 -9.552 1.00 89.31 123 THR A N 1
ATOM 955 C CA . THR A 1 123 ? 4.737 -5.540 -9.489 1.00 89.31 123 THR A CA 1
ATOM 956 C C . THR A 1 123 ? 4.731 -6.820 -10.320 1.00 89.31 123 THR A C 1
ATOM 958 O O . THR A 1 123 ? 5.761 -7.479 -10.416 1.00 89.31 123 THR A O 1
ATOM 961 N N . HIS A 1 124 ? 3.578 -7.204 -10.883 1.00 89.19 124 HIS A N 1
ATOM 962 C CA . HIS A 1 124 ? 3.378 -8.486 -11.569 1.00 89.19 124 HIS A CA 1
ATOM 963 C C . HIS A 1 124 ? 3.686 -9.706 -10.682 1.00 89.19 124 HIS A C 1
ATOM 965 O O . HIS A 1 124 ? 3.816 -10.817 -11.186 1.00 89.19 124 HIS A O 1
ATOM 971 N N . TRP A 1 125 ? 3.735 -9.483 -9.367 1.00 88.50 125 TRP A N 1
ATOM 972 C CA . TRP A 1 125 ? 4.072 -10.450 -8.336 1.00 88.50 125 TRP A CA 1
ATOM 973 C C . TRP A 1 125 ? 2.912 -10.574 -7.342 1.00 88.50 125 TRP A C 1
ATOM 975 O O . TRP A 1 125 ? 2.350 -9.574 -6.880 1.00 88.50 125 TRP A O 1
ATOM 985 N N . CYS A 1 126 ? 2.510 -11.799 -7.048 1.00 92.44 126 CYS A N 1
ATOM 986 C CA . CYS A 1 126 ? 1.536 -12.169 -6.042 1.00 92.44 126 CYS A CA 1
ATOM 987 C C . CYS A 1 126 ? 2.189 -12.103 -4.666 1.00 92.44 126 CYS A C 1
ATOM 989 O O . CYS A 1 126 ? 3.288 -12.600 -4.437 1.00 92.44 126 CYS A O 1
ATOM 991 N N . PHE A 1 127 ? 1.479 -11.501 -3.729 1.00 93.56 127 PHE A N 1
ATOM 992 C CA . PHE A 1 127 ? 1.961 -11.239 -2.387 1.00 93.56 127 PHE A CA 1
ATOM 993 C C . PHE A 1 127 ? 0.793 -11.388 -1.419 1.00 93.56 127 PHE A C 1
ATOM 995 O O . PHE A 1 127 ? -0.327 -11.005 -1.746 1.00 93.56 127 PHE A O 1
ATOM 1002 N N . ASP A 1 128 ? 1.027 -11.966 -0.247 1.00 95.19 128 ASP A N 1
ATOM 1003 C CA . ASP A 1 128 ? -0.003 -12.154 0.777 1.00 95.19 128 ASP A CA 1
ATOM 1004 C C . ASP A 1 128 ? 0.682 -12.228 2.146 1.00 95.19 128 ASP A C 1
ATOM 1006 O O . ASP A 1 128 ? 1.222 -13.267 2.526 1.00 95.19 128 ASP A O 1
ATOM 1010 N N . GLU A 1 129 ? 0.721 -11.106 2.864 1.00 95.12 129 GLU A N 1
ATOM 1011 C CA . GLU A 1 129 ? 1.372 -11.007 4.175 1.00 95.12 129 GLU A CA 1
ATOM 1012 C C . GLU A 1 129 ? 0.506 -10.204 5.150 1.00 95.12 129 GLU A C 1
ATOM 1014 O O . GLU A 1 129 ? -0.200 -9.266 4.778 1.00 95.12 129 GLU A O 1
ATOM 1019 N N . MET A 1 130 ? 0.578 -10.560 6.430 1.00 95.12 130 MET A N 1
ATOM 1020 C CA . MET A 1 130 ? -0.004 -9.770 7.509 1.00 95.12 130 MET A CA 1
ATOM 1021 C C . MET A 1 130 ? 1.024 -8.772 8.043 1.00 95.12 130 MET A C 1
ATOM 1023 O O . MET A 1 130 ? 2.052 -9.173 8.583 1.00 95.12 130 MET A O 1
ATOM 1027 N N . GLN A 1 131 ? 0.709 -7.481 7.986 1.00 93.50 131 GLN A N 1
ATOM 1028 C CA . GLN A 1 131 ? 1.508 -6.418 8.592 1.00 93.50 131 GLN A CA 1
ATOM 1029 C C . GLN A 1 131 ? 0.620 -5.573 9.506 1.00 93.50 131 GLN A C 1
ATOM 1031 O O . GLN A 1 131 ? -0.384 -5.025 9.064 1.00 93.50 131 GLN A O 1
ATOM 1036 N N . ASN A 1 132 ? 0.977 -5.469 10.791 1.00 92.06 132 ASN A N 1
ATOM 1037 C CA . ASN A 1 132 ? 0.255 -4.663 11.789 1.00 92.06 132 ASN A CA 1
ATOM 1038 C C . ASN A 1 132 ? -1.267 -4.932 11.837 1.00 92.06 132 ASN A C 1
ATOM 1040 O O . ASN A 1 132 ? -2.066 -4.009 11.961 1.00 92.06 132 ASN A O 1
ATOM 1044 N N . GLY A 1 133 ? -1.690 -6.192 11.683 1.00 92.62 133 GLY A N 1
ATOM 1045 C CA . GLY A 1 133 ? -3.115 -6.561 11.651 1.00 92.62 133 GLY A CA 1
ATOM 1046 C C . GLY A 1 133 ? -3.830 -6.302 10.315 1.00 92.62 133 GLY A C 1
ATOM 1047 O O . GLY A 1 133 ? -4.987 -6.696 10.154 1.00 92.62 133 GLY A O 1
ATOM 1048 N N . VAL A 1 134 ? -3.136 -5.738 9.324 1.00 94.75 134 VAL A N 1
ATOM 1049 C CA . VAL A 1 134 ? -3.625 -5.519 7.958 1.00 94.75 134 VAL A CA 1
ATOM 1050 C C . VAL A 1 134 ? -3.120 -6.624 7.036 1.00 94.75 134 VAL A C 1
ATOM 1052 O O . VAL A 1 134 ? -1.932 -6.942 7.038 1.00 94.75 134 VAL A O 1
ATOM 1055 N N . ARG A 1 135 ? -4.001 -7.202 6.216 1.00 96.50 135 ARG A N 1
ATOM 1056 C CA . ARG A 1 135 ? -3.595 -8.124 5.148 1.00 96.50 135 ARG A CA 1
ATOM 1057 C C . ARG A 1 135 ? -3.152 -7.333 3.920 1.00 96.50 135 ARG A C 1
ATOM 1059 O O . ARG A 1 135 ? -3.982 -6.688 3.287 1.00 96.50 135 ARG A O 1
ATOM 1066 N N . LEU A 1 136 ? -1.873 -7.378 3.582 1.00 96.25 136 LEU A N 1
ATOM 1067 C CA . LEU A 1 136 ? -1.324 -6.822 2.350 1.00 96.25 136 LEU A CA 1
ATOM 1068 C C . LEU A 1 136 ? -1.392 -7.891 1.268 1.00 96.25 136 LEU A C 1
ATOM 1070 O O . LEU A 1 136 ? -0.823 -8.966 1.451 1.00 96.25 136 LEU A O 1
ATOM 1074 N N . VAL A 1 137 ? -2.087 -7.622 0.163 1.00 96.69 137 VAL A N 1
ATOM 1075 C CA . VAL A 1 137 ? -2.371 -8.672 -0.815 1.00 96.69 137 VAL A CA 1
ATOM 1076 C C . VAL A 1 137 ? -2.348 -8.219 -2.270 1.00 96.69 137 VAL A C 1
ATOM 1078 O O . VAL A 1 137 ? -2.868 -7.168 -2.637 1.00 96.69 137 VAL A O 1
ATOM 1081 N N . SER A 1 138 ? -1.801 -9.066 -3.130 1.00 95.06 138 SER A N 1
ATOM 1082 C CA . SER A 1 138 ? -1.870 -8.955 -4.581 1.00 95.06 138 SER A CA 1
ATOM 1083 C C . SER A 1 138 ? -2.029 -10.348 -5.196 1.00 95.06 138 SER A C 1
ATOM 1085 O O . SER A 1 138 ? -1.482 -11.340 -4.718 1.00 95.06 138 SER A O 1
ATOM 1087 N N . ASN A 1 139 ? -2.803 -10.433 -6.275 1.00 94.06 139 ASN A N 1
ATOM 1088 C CA . ASN A 1 139 ? -3.025 -11.668 -7.029 1.00 94.06 139 ASN A CA 1
ATOM 1089 C C . ASN A 1 139 ? -2.850 -11.365 -8.519 1.00 94.06 139 ASN A C 1
ATOM 1091 O O . ASN A 1 139 ? -3.811 -11.282 -9.287 1.00 94.06 139 ASN A O 1
ATOM 1095 N N . GLN A 1 140 ? -1.612 -11.061 -8.898 1.00 89.81 140 GLN A N 1
ATOM 1096 C CA . GLN A 1 140 ? -1.284 -10.499 -10.200 1.00 89.81 140 GLN A CA 1
ATOM 1097 C C . GLN A 1 140 ? -1.017 -11.602 -11.215 1.00 89.81 140 GLN A C 1
ATOM 1099 O O . GLN A 1 140 ? -0.195 -12.482 -11.006 1.00 89.81 140 GLN A O 1
ATOM 1104 N N . ARG A 1 141 ? -1.688 -11.519 -12.364 1.00 85.62 141 ARG A N 1
ATOM 1105 C CA . ARG A 1 141 ? -1.532 -12.484 -13.460 1.00 85.62 141 ARG A CA 1
ATOM 1106 C C . ARG A 1 141 ? -0.146 -12.436 -14.130 1.00 85.62 141 ARG A C 1
ATOM 1108 O O . ARG A 1 141 ? 0.223 -13.385 -14.818 1.00 85.62 141 ARG A O 1
ATOM 1115 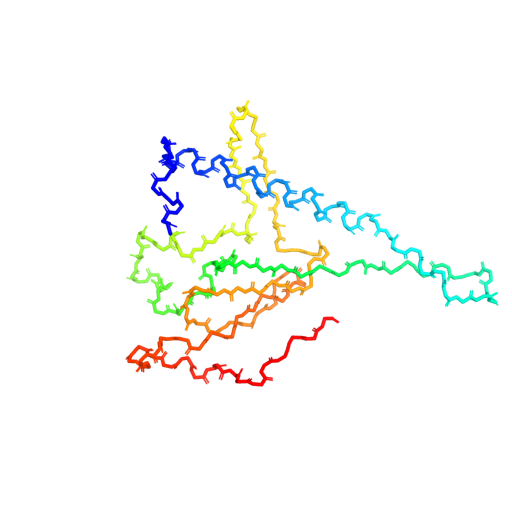N N . GLY A 1 142 ? 0.586 -11.334 -13.974 1.00 82.31 142 GLY A N 1
ATOM 1116 C CA . GLY A 1 142 ? 1.814 -11.056 -14.716 1.00 82.31 142 GLY A CA 1
ATOM 1117 C C . GLY A 1 142 ? 1.550 -10.603 -16.156 1.00 82.31 142 GLY A C 1
ATOM 1118 O O . GLY A 1 142 ? 0.453 -10.147 -16.495 1.00 82.31 142 GLY A O 1
ATOM 1119 N N . TYR A 1 143 ? 2.561 -10.711 -17.018 1.00 76.31 143 TYR A N 1
ATOM 1120 C CA . TYR A 1 143 ? 2.496 -10.186 -18.382 1.00 76.31 143 TYR A CA 1
ATOM 1121 C C . TYR A 1 143 ? 1.510 -10.936 -19.282 1.00 76.31 143 TYR A C 1
ATOM 1123 O O . TYR A 1 143 ? 1.313 -12.150 -19.191 1.00 76.31 143 TYR A O 1
ATOM 1131 N N . ARG A 1 144 ? 0.897 -10.194 -20.212 1.00 68.62 144 ARG A N 1
ATOM 1132 C CA . ARG A 1 144 ? -0.170 -10.698 -21.091 1.00 68.62 144 ARG A CA 1
ATOM 1133 C C . ARG A 1 144 ? 0.297 -11.813 -22.030 1.00 68.62 144 ARG A C 1
ATOM 1135 O O . ARG A 1 144 ? -0.501 -12.688 -22.358 1.00 68.62 144 ARG A O 1
ATOM 1142 N N . ASP A 1 145 ? 1.554 -11.764 -22.459 1.00 68.75 145 ASP A N 1
ATOM 1143 C CA . ASP A 1 145 ? 2.204 -12.741 -23.338 1.00 68.75 145 ASP A CA 1
ATOM 1144 C C . ASP A 1 145 ? 2.875 -13.897 -22.573 1.00 68.75 145 ASP A C 1
ATOM 1146 O O . ASP A 1 145 ? 3.326 -14.858 -23.194 1.00 68.75 145 ASP A O 1
ATOM 1150 N N . GLY A 1 146 ? 2.904 -13.832 -21.236 1.00 58.22 146 GLY A N 1
ATOM 1151 C CA . GLY A 1 146 ? 3.433 -14.874 -20.357 1.00 58.22 146 GLY A CA 1
ATOM 1152 C C . GLY A 1 146 ? 4.934 -15.133 -20.498 1.00 58.22 146 GLY A C 1
ATOM 1153 O O . GLY A 1 146 ? 5.386 -16.190 -20.058 1.00 58.22 146 GLY A O 1
ATOM 1154 N N . LYS A 1 147 ? 5.684 -14.224 -21.141 1.00 55.88 147 LYS A N 1
ATOM 1155 C CA . LYS A 1 147 ? 7.114 -14.402 -21.450 1.00 55.88 147 LYS A CA 1
ATOM 1156 C C . LYS A 1 147 ? 8.041 -14.047 -20.293 1.00 55.88 147 LYS A C 1
ATOM 1158 O O . LYS A 1 147 ? 9.099 -14.651 -20.169 1.00 55.88 147 LYS A O 1
ATOM 1163 N N . GLU A 1 148 ? 7.630 -13.129 -19.429 1.00 54.47 148 GLU A N 1
ATOM 1164 C CA . GLU A 1 148 ? 8.231 -12.968 -18.108 1.00 54.47 148 GLU A CA 1
ATOM 1165 C C . GLU A 1 148 ? 7.333 -13.672 -17.098 1.00 54.47 148 GLU A C 1
ATOM 1167 O O . GLU A 1 148 ? 6.152 -13.333 -17.003 1.00 54.47 148 GLU A O 1
ATOM 1172 N N . ASN A 1 149 ? 7.905 -14.692 -16.443 1.00 52.31 149 ASN A N 1
ATOM 1173 C CA . ASN A 1 149 ? 7.378 -15.484 -15.331 1.00 52.31 149 ASN A CA 1
ATOM 1174 C C . ASN A 1 149 ? 5.883 -15.283 -15.082 1.00 52.31 149 ASN A C 1
ATOM 1176 O O . ASN A 1 149 ? 5.478 -14.315 -14.438 1.00 52.31 149 ASN A O 1
ATOM 1180 N N . ARG A 1 150 ? 5.060 -16.249 -15.520 1.00 54.62 150 ARG A N 1
ATOM 1181 C CA . ARG A 1 150 ? 3.781 -16.458 -14.835 1.00 54.62 150 ARG A CA 1
ATOM 1182 C C . ARG A 1 150 ? 4.127 -16.519 -13.361 1.00 54.62 150 ARG A C 1
ATOM 1184 O O . ARG A 1 150 ? 4.879 -17.412 -12.969 1.00 54.62 150 ARG A O 1
ATOM 1191 N N . ASP A 1 151 ? 3.621 -15.580 -12.578 1.00 59.69 151 ASP A N 1
ATOM 1192 C CA . ASP A 1 151 ? 3.656 -15.791 -11.153 1.00 59.69 151 ASP A CA 1
ATOM 1193 C C . ASP A 1 151 ? 2.877 -17.086 -10.902 1.00 59.69 151 ASP A C 1
ATOM 1195 O O . ASP A 1 151 ? 1.677 -17.177 -11.184 1.00 59.69 151 ASP A O 1
ATOM 1199 N N . LEU A 1 152 ? 3.594 -18.125 -10.470 1.00 64.88 152 LEU A N 1
ATOM 1200 C CA . LEU A 1 152 ? 3.030 -19.451 -10.234 1.00 64.88 152 LEU A CA 1
ATOM 1201 C C . LEU A 1 152 ? 1.963 -19.413 -9.134 1.00 64.88 152 LEU A C 1
ATOM 1203 O O . LEU A 1 152 ? 1.190 -20.361 -8.996 1.00 64.88 152 LEU A O 1
ATOM 1207 N N . HIS A 1 153 ? 1.907 -18.324 -8.373 1.00 83.00 153 HIS A N 1
ATOM 1208 C CA . HIS A 1 153 ? 0.987 -18.112 -7.273 1.00 83.00 153 HIS A CA 1
ATOM 1209 C C . HIS A 1 153 ? -0.276 -17.345 -7.679 1.00 83.00 153 HIS A C 1
ATOM 1211 O O . HIS A 1 153 ? -1.166 -17.191 -6.838 1.00 83.00 153 HIS A O 1
ATOM 1217 N N . PHE A 1 154 ? -0.419 -16.925 -8.948 1.00 89.38 154 PHE A N 1
ATOM 1218 C CA . PHE A 1 154 ? -1.689 -16.381 -9.428 1.00 89.38 154 PHE A CA 1
ATOM 1219 C C . PHE A 1 154 ? -2.803 -17.423 -9.293 1.00 89.38 154 PHE A C 1
ATOM 1221 O O . PHE A 1 154 ? -2.751 -18.519 -9.859 1.00 89.38 154 PHE A O 1
ATOM 1228 N N . ARG A 1 155 ? -3.866 -17.045 -8.590 1.00 91.25 155 ARG A N 1
ATOM 1229 C CA . ARG A 1 155 ? -5.048 -17.873 -8.359 1.00 91.25 155 ARG A CA 1
ATOM 1230 C C . ARG A 1 155 ? -6.255 -17.255 -9.053 1.00 91.25 155 ARG A C 1
ATOM 1232 O O . ARG A 1 155 ? -6.721 -16.181 -8.685 1.00 91.25 155 ARG A O 1
ATOM 1239 N N . LYS A 1 156 ? -6.790 -17.944 -10.063 1.00 89.69 156 LYS A N 1
ATOM 1240 C CA . LYS A 1 156 ? -7.972 -17.497 -10.831 1.00 89.69 156 LYS A CA 1
ATOM 1241 C C . LYS A 1 156 ? -9.247 -17.378 -9.984 1.00 89.69 156 LYS A C 1
ATOM 1243 O O . LYS A 1 156 ? -10.159 -16.651 -10.349 1.00 89.69 156 LYS A O 1
ATOM 1248 N N . ASP A 1 157 ? -9.299 -18.125 -8.893 1.00 92.75 157 ASP A N 1
ATOM 1249 C CA . ASP A 1 157 ? -10.395 -18.268 -7.938 1.00 92.75 157 ASP A CA 1
ATOM 1250 C C . ASP A 1 157 ? -10.076 -17.584 -6.601 1.00 92.75 157 ASP A C 1
ATOM 1252 O O . ASP A 1 157 ? -10.679 -17.886 -5.575 1.00 92.75 157 ASP A O 1
ATOM 1256 N N . PHE A 1 158 ? -9.105 -16.667 -6.596 1.00 92.12 158 PHE A N 1
ATOM 1257 C CA . PHE A 1 158 ? -8.726 -15.948 -5.393 1.00 92.12 158 PHE A CA 1
ATOM 1258 C C . PHE A 1 158 ? -9.863 -15.063 -4.881 1.00 92.12 158 PHE A C 1
ATOM 1260 O O . PHE A 1 158 ? -10.362 -14.194 -5.597 1.00 92.12 158 PHE A O 1
ATOM 1267 N N . VAL A 1 159 ? -10.215 -15.245 -3.609 1.00 91.44 159 VAL A N 1
ATOM 1268 C CA . VAL A 1 159 ? -11.217 -14.443 -2.906 1.00 91.44 159 VAL A CA 1
ATOM 1269 C C . VAL A 1 159 ? -10.608 -13.896 -1.619 1.00 91.44 159 VAL A C 1
ATOM 1271 O O . VAL A 1 159 ? -9.950 -14.612 -0.860 1.00 91.44 159 VAL A O 1
ATOM 1274 N N . ILE A 1 160 ? -10.842 -12.610 -1.367 1.00 87.62 160 ILE A N 1
ATOM 1275 C CA . ILE A 1 160 ? -10.506 -11.951 -0.105 1.00 87.62 160 ILE A CA 1
ATOM 1276 C C . ILE A 1 160 ? -11.755 -11.980 0.778 1.00 87.62 160 ILE A C 1
ATOM 1278 O O . ILE A 1 160 ? -12.812 -11.508 0.369 1.00 87.62 160 ILE A O 1
ATOM 1282 N N . VAL A 1 161 ? -11.620 -12.523 1.989 1.00 83.81 161 VAL A N 1
ATOM 1283 C CA . VAL A 1 161 ? -12.666 -12.527 3.023 1.00 83.81 161 VAL A CA 1
ATOM 1284 C C . VAL A 1 161 ? -12.265 -11.530 4.115 1.00 83.81 161 VAL A C 1
ATOM 1286 O O . VAL A 1 161 ? -11.113 -11.556 4.557 1.00 83.81 161 VAL A O 1
ATOM 1289 N N . LEU A 1 162 ? -13.189 -10.640 4.502 1.00 74.00 162 LEU A N 1
ATOM 1290 C CA . LEU A 1 162 ? -12.966 -9.484 5.392 1.00 74.00 162 LEU A CA 1
ATOM 1291 C C . LEU A 1 162 ? -13.439 -9.707 6.834 1.00 74.00 162 LEU A C 1
ATOM 1293 O O . LEU A 1 162 ? -14.554 -10.227 7.046 1.00 74.00 162 LEU A O 1
#

pLDDT: mean 80.15, std 13.91, range [46.09, 96.94]

Foldseek 3Di:
DDPVVVDPPDDPQQVVQVLVVVLVVLLVVQVVLQVDFDQPPPDPDDPPDSDTDRDADEAEDAAFLDLVQADVVQVPPVDDDPCSVVRHSPLQAWDWDAHPVRDTDIGHRSLEPPYQEYEYHRRLEFDWDDDHNYTYTYQHQHDPVCPPDRRPRRDPPDDDDD

Radius of gyration: 19.54 Å; chains: 1; bounding box: 59×44×52 Å